Protein AF-A0A1E4HNL0-F1 (afdb_monomer_lite)

Secondary structure (DSSP, 8-state):
-PPEEEE---SSS---EEEESS--EEEEEEEEEEEEETTEEEEEEEEEEEEEE------TTS-----EEE----TT----------------

Foldseek 3Di:
DDWDWDWDDDPDDDIKTKTKPDDWDKDKDFDWDWDQDPVGIDTHTDDIDIDTDDPFAADPVRDGDMDMDTDDDPPPPPPPPPDPPPDDDDDD

Sequence (92 aa):
MSLRPFYMRKGRNGIVPGAWSQPGGLWCFPIQTVSQSEGGFERVYQSSAIFPHWHARGDDQGKWSVRIDWSFCPAHAHLGATSPRDGELAQV

Radius of gyration: 22.25 Å; chains: 1; bounding box: 46×51×54 Å

Structure (mmCIF, N/CA/C/O backbone):
data_AF-A0A1E4HNL0-F1
#
_entry.id   AF-A0A1E4HNL0-F1
#
loop_
_atom_site.group_PDB
_atom_site.id
_atom_site.type_symbol
_atom_site.label_atom_id
_atom_site.label_alt_id
_atom_site.label_comp_id
_atom_site.label_asym_id
_atom_site.label_entity_id
_atom_site.label_seq_id
_atom_site.pdbx_PDB_ins_code
_atom_site.Cartn_x
_atom_site.Cartn_y
_atom_site.Cartn_z
_atom_site.occupancy
_atom_site.B_iso_or_equiv
_atom_site.auth_seq_id
_atom_site.auth_comp_id
_atom_site.auth_asym_id
_atom_site.auth_atom_id
_atom_site.pdbx_PDB_model_num
ATOM 1 N N . MET A 1 1 ? -15.110 -9.253 15.969 1.00 46.28 1 MET A N 1
ATOM 2 C CA . MET A 1 1 ? -15.095 -8.340 14.804 1.00 4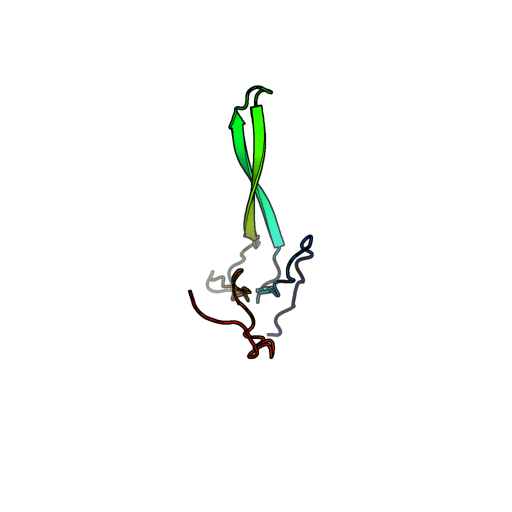6.28 1 MET A CA 1
ATOM 3 C C . MET A 1 1 ? -14.743 -9.132 13.557 1.00 46.28 1 MET A C 1
ATOM 5 O O . MET A 1 1 ? -13.730 -9.814 13.563 1.00 46.28 1 MET A O 1
ATOM 9 N N . SER A 1 2 ? -15.595 -9.094 12.532 1.00 53.19 2 SER A N 1
ATOM 10 C CA . SER A 1 2 ? -15.354 -9.761 11.245 1.00 53.19 2 SER A CA 1
ATOM 11 C C . SER A 1 2 ? -14.530 -8.836 10.342 1.00 53.19 2 SER A C 1
ATOM 13 O O . SER A 1 2 ? -14.917 -7.687 10.129 1.00 53.19 2 SER A O 1
ATOM 15 N N . LEU A 1 3 ? -13.381 -9.317 9.859 1.00 55.03 3 LEU A N 1
ATOM 16 C CA . LEU A 1 3 ? -12.546 -8.614 8.885 1.00 55.03 3 LEU A CA 1
ATOM 17 C C . LEU A 1 3 ? -13.260 -8.618 7.531 1.00 55.03 3 LEU A C 1
ATOM 19 O O . LEU A 1 3 ? -13.623 -9.683 7.032 1.00 55.03 3 LEU A O 1
ATOM 23 N N . ARG A 1 4 ? -13.464 -7.444 6.925 1.00 55.22 4 ARG A N 1
ATOM 24 C CA . ARG A 1 4 ? -14.026 -7.370 5.571 1.00 55.22 4 ARG A CA 1
ATOM 25 C C . ARG A 1 4 ? -12.892 -7.551 4.557 1.00 55.22 4 ARG A C 1
ATOM 27 O O . ARG A 1 4 ? -11.979 -6.726 4.551 1.00 55.22 4 ARG A O 1
ATOM 34 N N . PRO A 1 5 ? -12.924 -8.595 3.713 1.00 52.53 5 PRO A N 1
ATOM 35 C CA . PRO A 1 5 ? -11.933 -8.748 2.660 1.00 52.53 5 PRO A CA 1
ATOM 36 C C . PRO A 1 5 ? -12.130 -7.649 1.614 1.00 52.53 5 PRO A C 1
ATOM 38 O O . PRO A 1 5 ? -13.257 -7.365 1.202 1.00 52.53 5 PRO A O 1
ATOM 41 N N . PHE A 1 6 ? -11.031 -7.049 1.166 1.00 54.41 6 PHE A N 1
ATOM 42 C CA . PHE A 1 6 ? -11.016 -6.227 -0.037 1.00 54.41 6 PHE A CA 1
ATOM 43 C C . PHE A 1 6 ? -10.063 -6.859 -1.048 1.00 54.41 6 PHE A C 1
ATOM 45 O O . PHE A 1 6 ? -8.967 -7.301 -0.705 1.00 54.41 6 PHE A O 1
ATOM 52 N N . TYR A 1 7 ? -10.492 -6.923 -2.306 1.00 52.06 7 TYR A N 1
ATOM 53 C CA . TYR A 1 7 ? -9.729 -7.568 -3.365 1.00 52.06 7 TYR A CA 1
ATOM 54 C C . TYR A 1 7 ? -9.029 -6.516 -4.217 1.00 52.06 7 TYR A C 1
ATOM 56 O O . TYR A 1 7 ? -9.662 -5.700 -4.885 1.00 52.06 7 TYR A O 1
ATOM 64 N N . MET A 1 8 ? -7.700 -6.559 -4.221 1.00 48.88 8 MET A N 1
ATOM 65 C CA . MET A 1 8 ? -6.890 -5.764 -5.133 1.00 48.88 8 MET A CA 1
ATOM 66 C C . MET A 1 8 ? -7.014 -6.348 -6.550 1.00 48.88 8 MET A C 1
ATOM 68 O O . MET A 1 8 ? -6.542 -7.456 -6.808 1.00 48.88 8 MET A O 1
ATOM 72 N N . ARG A 1 9 ? -7.626 -5.622 -7.496 1.00 41.12 9 ARG A N 1
ATOM 73 C CA . ARG A 1 9 ? -7.563 -5.992 -8.921 1.00 41.12 9 ARG A CA 1
ATOM 74 C C . ARG A 1 9 ? -6.220 -5.534 -9.488 1.00 41.12 9 ARG A C 1
ATOM 76 O O . ARG A 1 9 ? -6.056 -4.354 -9.785 1.00 41.12 9 ARG A O 1
ATOM 83 N N . LYS A 1 10 ? -5.270 -6.456 -9.661 1.00 46.00 10 LYS A N 1
ATOM 84 C CA . LYS A 1 10 ? -3.986 -6.179 -10.324 1.00 46.00 10 LYS A CA 1
ATOM 85 C C . LYS A 1 10 ? -3.958 -6.761 -11.739 1.00 46.00 10 LYS A C 1
ATOM 87 O O . LYS A 1 10 ? -4.464 -7.851 -11.987 1.00 46.00 10 LYS A O 1
ATOM 92 N N . GLY A 1 11 ? -3.348 -6.025 -12.669 1.00 44.34 11 GLY A N 1
ATOM 93 C CA . GLY A 1 11 ? -3.003 -6.530 -13.994 1.00 44.34 11 GLY A CA 1
ATOM 94 C C . GLY A 1 11 ? -2.051 -7.732 -13.920 1.00 44.34 11 GLY A C 1
ATOM 95 O O . GLY A 1 11 ? -1.049 -7.704 -13.211 1.00 44.34 11 GLY A O 1
ATOM 96 N N . ARG A 1 12 ? -2.414 -8.773 -14.676 1.00 46.59 12 ARG A N 1
ATOM 97 C CA . ARG A 1 12 ? -1.675 -9.980 -15.096 1.00 46.59 12 ARG A CA 1
ATOM 98 C C . ARG A 1 12 ? -0.962 -10.893 -14.089 1.00 46.59 12 ARG A C 1
ATOM 100 O O . ARG A 1 12 ? -0.716 -12.005 -14.515 1.00 46.59 12 ARG A O 1
ATOM 107 N N . ASN A 1 13 ? -0.707 -10.571 -12.818 1.00 42.41 13 ASN A N 1
ATOM 108 C CA . ASN A 1 13 ? -0.139 -11.560 -11.876 1.00 42.41 13 ASN A CA 1
ATOM 109 C C . ASN A 1 13 ? -0.612 -11.356 -10.424 1.00 42.41 13 ASN A C 1
ATOM 111 O O . ASN A 1 13 ? -0.200 -10.396 -9.772 1.00 42.41 13 ASN A O 1
ATOM 115 N N . GLY A 1 14 ? -1.426 -12.303 -9.937 1.00 44.09 14 GLY A N 1
ATOM 116 C CA . GLY A 1 14 ? -1.733 -12.555 -8.522 1.00 44.09 14 GLY A CA 1
ATOM 117 C C . GLY A 1 14 ? -2.718 -11.588 -7.852 1.00 44.09 14 GLY A C 1
ATOM 118 O O . GLY A 1 14 ? -2.458 -10.393 -7.731 1.00 44.09 14 GLY A O 1
ATOM 119 N N . ILE A 1 15 ? -3.836 -12.121 -7.350 1.00 48.47 15 ILE A N 1
ATOM 120 C CA . ILE A 1 15 ? -4.663 -11.438 -6.346 1.00 48.47 15 ILE A CA 1
ATOM 121 C C . ILE A 1 15 ? -3.926 -11.574 -5.012 1.00 48.47 15 ILE A C 1
ATOM 123 O O . ILE A 1 15 ? -3.618 -12.689 -4.604 1.00 48.47 15 ILE A O 1
ATOM 127 N N . VAL A 1 16 ? -3.652 -10.457 -4.338 1.00 53.38 16 VAL A N 1
ATOM 128 C CA . VAL A 1 16 ? -3.202 -10.447 -2.940 1.00 53.38 16 VAL A CA 1
ATOM 129 C C . VAL A 1 16 ? -4.419 -10.124 -2.073 1.00 53.38 16 VAL A C 1
ATOM 131 O O . VAL A 1 16 ? -4.878 -8.977 -2.095 1.00 53.38 16 VAL A O 1
ATOM 134 N N . PRO A 1 17 ? -4.988 -11.100 -1.342 1.00 55.62 17 PRO A N 1
ATOM 135 C CA . PRO A 1 17 ? -5.948 -10.813 -0.291 1.00 55.62 17 PRO A CA 1
ATOM 136 C C . PRO A 1 17 ? -5.271 -9.971 0.794 1.00 55.62 17 PRO A C 1
ATOM 138 O O . PRO A 1 17 ? -4.311 -10.411 1.434 1.00 55.62 17 PRO A O 1
ATOM 141 N N . GLY A 1 18 ? -5.776 -8.754 0.981 1.00 63.09 18 GLY A N 1
ATOM 142 C CA . GLY A 1 18 ? -5.500 -7.925 2.146 1.00 63.09 18 GLY A CA 1
ATOM 143 C C . GLY A 1 18 ? -6.792 -7.735 2.932 1.00 63.09 18 GLY A C 1
ATOM 144 O O . GLY A 1 18 ? -7.853 -7.498 2.346 1.00 63.09 18 GLY A O 1
ATOM 145 N N . ALA A 1 19 ? -6.719 -7.855 4.253 1.00 75.44 19 ALA A N 1
ATOM 146 C CA . ALA A 1 19 ? -7.833 -7.537 5.134 1.00 75.44 19 ALA A CA 1
ATOM 147 C C . ALA A 1 19 ? -7.357 -6.629 6.269 1.00 75.44 19 ALA A C 1
ATOM 149 O O . ALA A 1 19 ? -6.240 -6.756 6.771 1.00 75.44 19 ALA A O 1
ATOM 150 N N . TRP A 1 20 ? -8.219 -5.709 6.687 1.00 86.88 20 TRP A N 1
ATOM 151 C CA . TRP A 1 20 ? -7.974 -4.856 7.844 1.00 86.88 20 TRP A CA 1
ATOM 152 C C . TRP A 1 20 ? -9.210 -4.758 8.726 1.00 86.88 20 TRP A C 1
ATOM 154 O O . TRP A 1 20 ? -10.351 -4.847 8.273 1.00 86.88 20 TRP A O 1
ATOM 164 N N . SER A 1 21 ? -8.952 -4.581 10.017 1.00 89.88 21 SER A N 1
ATOM 165 C CA . SER A 1 21 ? -9.976 -4.505 11.073 1.00 89.88 21 SER A CA 1
ATOM 166 C C . SER A 1 21 ? -10.753 -3.196 11.121 1.00 89.88 21 SER A C 1
ATOM 168 O O . SER A 1 21 ? -11.821 -3.165 11.726 1.00 89.88 21 SER A O 1
ATOM 170 N N . GLN A 1 22 ? -10.255 -2.146 10.469 1.00 89.06 22 GLN A N 1
ATOM 171 C CA . GLN A 1 22 ? -10.894 -0.835 10.409 1.00 89.06 22 GLN A CA 1
ATOM 172 C C . GLN A 1 22 ? -11.185 -0.457 8.954 1.00 89.06 22 GLN A C 1
ATOM 174 O O . GLN A 1 22 ? -10.320 -0.680 8.101 1.00 89.06 22 GLN A O 1
ATOM 179 N N . PRO A 1 23 ? -12.359 0.126 8.647 1.00 84.19 23 PRO A N 1
ATOM 180 C CA . PRO A 1 23 ? -12.638 0.640 7.313 1.00 84.19 23 PRO A CA 1
ATOM 181 C C . PRO A 1 23 ? -11.636 1.747 6.968 1.00 84.19 23 PRO A C 1
ATOM 183 O O . PRO A 1 23 ? -11.420 2.673 7.745 1.00 84.19 23 PRO A O 1
ATOM 186 N N . GLY A 1 24 ? -11.020 1.634 5.799 1.00 85.81 24 GLY A N 1
ATOM 187 C CA . GLY A 1 24 ? -9.998 2.547 5.305 1.00 85.81 24 GLY A CA 1
ATOM 188 C C . GLY A 1 24 ? -9.853 2.412 3.798 1.00 85.81 24 GLY A C 1
ATOM 189 O O . GLY A 1 24 ? -10.578 1.640 3.162 1.00 85.81 24 GLY A O 1
ATOM 190 N N . GLY A 1 25 ? -8.922 3.167 3.233 1.00 85.25 25 GLY A N 1
ATOM 191 C CA . GLY A 1 25 ? -8.618 3.125 1.811 1.00 85.25 25 GLY A CA 1
ATOM 192 C C . GLY A 1 25 ? -7.185 2.685 1.536 1.00 85.25 25 GLY A C 1
ATOM 193 O O . GLY A 1 25 ? -6.364 2.505 2.434 1.00 85.25 25 GLY A O 1
ATOM 194 N N . LEU A 1 26 ? -6.882 2.538 0.250 1.00 84.06 26 LEU A N 1
ATOM 195 C CA . LEU A 1 26 ? -5.561 2.182 -0.247 1.00 84.06 26 LEU A CA 1
ATOM 196 C C . LEU A 1 26 ? -5.155 3.186 -1.316 1.00 84.06 26 LEU A C 1
ATOM 198 O O . LEU A 1 26 ? -5.881 3.368 -2.294 1.00 84.06 26 LEU A O 1
ATOM 202 N N . TRP A 1 27 ? -4.007 3.826 -1.144 1.00 89.00 27 TRP A N 1
ATOM 203 C CA . TRP A 1 27 ? -3.399 4.620 -2.202 1.00 89.00 27 TRP A CA 1
ATOM 204 C C . TRP A 1 27 ? -2.335 3.806 -2.926 1.00 89.00 27 TRP A C 1
ATOM 206 O O . TRP A 1 27 ? -1.559 3.081 -2.301 1.00 89.00 27 TRP A O 1
ATOM 216 N N . CYS A 1 28 ? -2.298 3.948 -4.248 1.00 90.12 28 CYS A N 1
ATOM 217 C CA . CYS A 1 28 ? -1.365 3.248 -5.119 1.00 90.12 28 CYS A CA 1
ATOM 218 C C . CYS A 1 28 ? -0.692 4.265 -6.038 1.00 90.12 28 CYS A C 1
ATOM 220 O O . CYS A 1 28 ? -1.378 4.949 -6.798 1.00 90.12 28 CYS A O 1
ATOM 222 N N . PHE A 1 29 ? 0.637 4.341 -5.996 1.00 91.12 29 PHE A N 1
ATOM 223 C CA . PHE A 1 29 ? 1.412 5.275 -6.814 1.00 91.12 29 PHE A CA 1
ATOM 224 C C . PHE A 1 29 ? 2.468 4.524 -7.630 1.00 91.12 29 PHE A C 1
ATOM 226 O O . PHE A 1 29 ? 3.118 3.625 -7.088 1.00 91.12 29 PHE A O 1
ATOM 233 N N . PRO A 1 30 ? 2.682 4.874 -8.910 1.00 92.88 30 PRO A N 1
ATOM 234 C CA . PRO A 1 30 ? 3.740 4.262 -9.699 1.00 92.88 30 PRO A CA 1
ATOM 235 C C . PRO A 1 30 ? 5.107 4.803 -9.258 1.00 92.88 30 PRO A C 1
ATOM 237 O O . PRO A 1 30 ? 5.330 6.014 -9.235 1.00 92.88 30 PRO A O 1
ATOM 240 N N . ILE A 1 31 ? 6.042 3.905 -8.959 1.00 93.94 31 ILE A N 1
ATOM 241 C CA . ILE A 1 31 ? 7.462 4.230 -8.818 1.00 93.94 31 ILE A CA 1
ATOM 242 C C . ILE A 1 31 ? 8.077 4.106 -10.207 1.00 93.94 31 ILE A C 1
ATOM 244 O O . ILE A 1 31 ? 8.089 3.029 -10.813 1.00 93.94 31 ILE A O 1
ATOM 248 N N . GLN A 1 32 ? 8.561 5.232 -10.721 1.00 96.50 32 GLN A N 1
ATOM 249 C CA . GLN A 1 32 ? 9.135 5.319 -12.055 1.00 96.50 32 GLN A CA 1
ATOM 250 C C . GLN A 1 32 ? 10.488 6.011 -11.988 1.00 96.50 32 GLN A C 1
ATOM 252 O O . GLN A 1 32 ? 10.662 6.986 -11.259 1.00 96.50 32 GLN A O 1
ATOM 257 N N . THR A 1 33 ? 11.427 5.511 -12.776 1.00 95.94 33 THR A N 1
ATOM 258 C CA . THR A 1 33 ? 12.739 6.123 -12.980 1.00 95.94 33 THR A CA 1
ATOM 259 C C . THR A 1 33 ? 12.752 6.853 -14.310 1.00 95.94 33 THR A C 1
ATOM 261 O O . THR A 1 33 ? 12.093 6.426 -15.259 1.00 95.94 33 THR A O 1
ATOM 264 N N . VAL A 1 34 ? 13.525 7.929 -14.394 1.00 95.44 34 VAL A N 1
ATOM 265 C CA . VAL A 1 34 ? 13.859 8.540 -15.681 1.00 95.44 34 VAL A CA 1
ATOM 266 C C . VAL A 1 34 ? 15.091 7.827 -16.225 1.00 95.44 34 VAL A C 1
ATOM 268 O O . VAL A 1 34 ? 16.090 7.706 -15.518 1.00 95.44 34 VAL A O 1
ATOM 271 N N . SER A 1 35 ? 15.004 7.328 -17.453 1.00 93.25 35 SER A N 1
ATOM 272 C CA . SER A 1 35 ? 16.123 6.731 -18.180 1.00 93.25 35 SER A CA 1
ATOM 273 C C . SER A 1 35 ? 16.474 7.607 -19.377 1.00 93.25 35 SER A C 1
ATOM 275 O O . SER A 1 35 ? 15.579 8.198 -19.979 1.00 93.25 35 SER A O 1
ATOM 277 N N . GLN A 1 36 ? 17.763 7.708 -19.696 1.00 92.38 36 GLN A N 1
ATOM 278 C CA . GLN A 1 36 ? 18.253 8.392 -20.887 1.00 92.38 36 GLN A CA 1
ATOM 279 C C . GLN A 1 36 ? 18.744 7.351 -21.892 1.00 92.38 36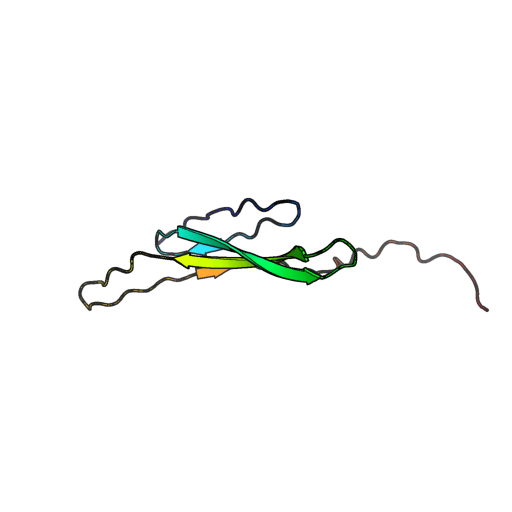 GLN A C 1
ATOM 281 O O . GLN A 1 36 ? 19.571 6.503 -21.553 1.00 92.38 36 GLN A O 1
ATOM 286 N N . SER A 1 37 ? 18.256 7.444 -23.123 1.00 86.31 37 SER A N 1
ATOM 287 C CA . SER A 1 37 ? 18.703 6.654 -24.268 1.00 86.31 37 SER A CA 1
ATOM 288 C C . SER A 1 37 ? 19.117 7.580 -25.419 1.00 86.31 37 SER A C 1
ATOM 290 O O . SER A 1 37 ? 18.992 8.804 -25.329 1.00 86.31 37 SER A O 1
ATOM 292 N N . GLU A 1 38 ? 19.595 7.006 -26.526 1.00 88.88 38 GLU A N 1
ATOM 293 C CA . GLU A 1 38 ? 19.825 7.743 -27.780 1.00 88.88 38 GLU A CA 1
ATOM 294 C C . GLU A 1 38 ? 18.538 8.420 -28.299 1.00 88.88 38 GLU A C 1
ATOM 296 O O . GLU A 1 38 ? 18.598 9.462 -28.947 1.00 88.88 38 GLU A O 1
ATOM 301 N N . GLY A 1 39 ? 17.365 7.883 -27.940 1.00 87.06 39 GLY A N 1
ATOM 302 C CA . GLY A 1 39 ? 16.049 8.438 -28.268 1.00 87.06 39 GLY A CA 1
ATOM 303 C C . GLY A 1 39 ? 15.549 9.539 -27.323 1.00 87.06 39 GLY A C 1
ATOM 304 O O . GLY A 1 39 ? 14.440 10.035 -27.517 1.00 87.06 39 GLY A O 1
ATOM 305 N N . GLY A 1 40 ? 16.330 9.936 -26.311 1.00 91.44 40 GLY A N 1
ATOM 306 C CA . GLY A 1 40 ? 15.955 10.957 -25.327 1.00 91.44 40 GLY A CA 1
ATOM 307 C C . GLY A 1 40 ? 15.608 10.386 -23.948 1.00 91.44 40 GLY A C 1
ATOM 308 O O . GLY A 1 40 ? 16.152 9.367 -23.529 1.00 91.44 40 GLY A O 1
ATOM 309 N N . PHE A 1 41 ? 14.748 11.083 -23.196 1.00 93.44 41 PHE A N 1
ATOM 310 C CA . PHE A 1 41 ? 14.355 10.680 -21.841 1.00 93.44 41 PHE A CA 1
ATOM 311 C C . PHE A 1 41 ? 13.029 9.924 -21.826 1.00 93.44 41 PHE A C 1
ATOM 313 O O . PHE A 1 41 ? 12.030 10.390 -22.372 1.00 93.44 41 PHE A O 1
ATOM 320 N N . GLU A 1 42 ? 12.993 8.817 -21.092 1.00 92.75 42 GLU A N 1
ATOM 321 C CA . GLU A 1 42 ? 11.806 7.981 -20.936 1.00 92.75 42 GLU A CA 1
ATOM 322 C C . GLU A 1 42 ? 11.486 7.734 -19.457 1.00 92.75 42 GLU A C 1
ATOM 324 O O . GLU A 1 42 ? 12.377 7.588 -18.615 1.00 92.75 42 GLU A O 1
ATOM 329 N N . ARG A 1 43 ? 10.190 7.652 -19.123 1.00 93.38 43 ARG A N 1
ATOM 330 C CA . ARG A 1 43 ? 9.735 7.162 -17.811 1.00 93.38 43 ARG A CA 1
ATOM 331 C C . ARG A 1 43 ? 9.629 5.644 -17.847 1.00 93.38 43 ARG A C 1
ATOM 333 O O . ARG A 1 43 ? 8.721 5.098 -18.468 1.00 93.38 43 ARG A O 1
ATOM 340 N N . VAL A 1 44 ? 10.481 4.972 -17.086 1.00 93.69 44 VAL A N 1
ATOM 341 C CA . VAL A 1 44 ? 10.467 3.515 -16.936 1.00 93.69 44 VAL A CA 1
ATOM 342 C C . VAL A 1 44 ? 9.758 3.151 -15.636 1.00 93.69 44 VAL A C 1
ATOM 344 O O . VAL A 1 44 ? 10.134 3.616 -14.560 1.00 93.69 44 VAL A O 1
ATOM 347 N N . TYR A 1 45 ? 8.701 2.342 -15.722 1.00 93.50 45 TYR A N 1
ATOM 348 C CA . TYR A 1 45 ? 8.014 1.811 -14.544 1.00 93.50 45 TYR A CA 1
ATOM 349 C C . TYR A 1 45 ? 8.870 0.738 -13.865 1.00 93.50 45 TYR A C 1
ATOM 351 O O . TYR A 1 45 ? 9.308 -0.199 -14.522 1.00 93.50 45 TYR A O 1
ATOM 359 N N . GLN A 1 46 ? 9.063 0.858 -12.552 1.00 93.38 46 GLN A N 1
ATOM 360 C CA . GLN A 1 46 ? 9.858 -0.088 -11.764 1.00 93.38 46 GLN A CA 1
ATOM 361 C C . GLN A 1 46 ? 8.982 -0.893 -10.807 1.00 93.38 46 GLN A C 1
ATOM 363 O O . GLN A 1 46 ? 9.114 -2.109 -10.680 1.00 93.38 46 GLN A O 1
ATOM 368 N N . SER A 1 47 ? 8.061 -0.218 -10.120 1.00 92.06 47 SER A N 1
ATOM 369 C CA . SER A 1 47 ? 7.192 -0.840 -9.123 1.00 92.06 47 SER A CA 1
ATOM 370 C C . SER A 1 47 ? 6.004 0.062 -8.775 1.00 92.06 47 SER A C 1
ATOM 372 O O . SER A 1 47 ? 5.830 1.140 -9.340 1.00 92.06 47 SER A O 1
ATOM 374 N N . SER A 1 48 ? 5.144 -0.392 -7.863 1.00 90.00 48 SER A N 1
ATOM 375 C CA . SER A 1 48 ? 4.068 0.421 -7.289 1.00 90.00 48 SER A CA 1
ATOM 376 C C . SER A 1 48 ? 4.263 0.520 -5.785 1.00 90.00 48 SER A C 1
ATOM 378 O O . SER A 1 48 ? 4.465 -0.501 -5.128 1.00 90.00 48 SER A O 1
ATOM 380 N N . ALA A 1 49 ? 4.154 1.728 -5.244 1.00 89.25 49 ALA A N 1
ATOM 381 C CA . ALA A 1 49 ? 4.049 1.942 -3.811 1.00 89.25 49 ALA A CA 1
ATOM 382 C C . ALA A 1 49 ? 2.585 1.801 -3.379 1.00 89.25 49 ALA A C 1
ATOM 384 O O . ALA A 1 49 ? 1.693 2.351 -4.029 1.00 89.25 49 ALA A O 1
ATOM 385 N N . ILE A 1 50 ? 2.350 1.073 -2.287 1.00 86.81 50 ILE A N 1
ATOM 386 C CA . ILE A 1 50 ? 1.018 0.793 -1.746 1.00 86.81 50 ILE A CA 1
ATOM 387 C C . ILE A 1 50 ? 0.947 1.352 -0.324 1.00 86.81 50 ILE A C 1
ATOM 389 O O . ILE A 1 50 ? 1.714 0.929 0.539 1.00 86.81 50 ILE A O 1
ATOM 393 N N . PHE A 1 51 ? 0.020 2.277 -0.080 1.00 89.25 51 PHE A N 1
ATOM 394 C CA . PHE A 1 51 ? -0.150 2.959 1.205 1.00 89.25 51 PHE A CA 1
ATOM 395 C C . PHE A 1 51 ? -1.579 2.786 1.731 1.00 89.25 51 PHE A C 1
ATOM 397 O O . PHE A 1 51 ? -2.501 3.453 1.248 1.00 89.25 51 PHE A O 1
ATOM 404 N N . PRO A 1 52 ? -1.799 1.893 2.709 1.00 88.50 52 PRO A N 1
ATOM 405 C CA . PRO A 1 52 ? -3.045 1.864 3.463 1.00 88.50 52 PRO A CA 1
ATOM 406 C C . PRO A 1 52 ? -3.226 3.177 4.227 1.00 88.50 52 PRO A C 1
ATOM 408 O O . PRO A 1 52 ? -2.279 3.658 4.852 1.00 88.50 52 PRO A O 1
ATOM 411 N N . HIS A 1 53 ? -4.426 3.751 4.196 1.00 89.50 53 HIS A N 1
ATOM 412 C CA . HIS A 1 53 ? -4.732 4.976 4.930 1.00 89.50 53 HIS A CA 1
ATOM 413 C C . HIS A 1 53 ? -6.081 4.883 5.643 1.00 89.50 53 HIS A C 1
ATOM 415 O O . HIS A 1 53 ? -7.036 4.268 5.158 1.00 89.50 53 HIS A O 1
ATOM 421 N N . TRP A 1 54 ? 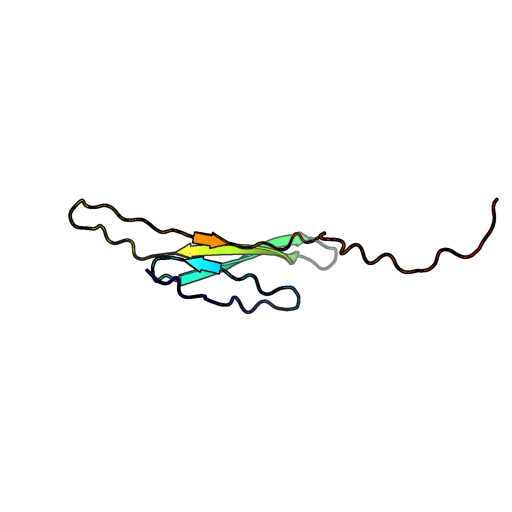-6.162 5.546 6.794 1.00 92.56 54 TRP A N 1
ATOM 422 C CA . TRP A 1 54 ? -7.357 5.617 7.626 1.00 92.56 54 TRP A CA 1
ATOM 423 C C . TRP A 1 54 ? -7.544 7.035 8.152 1.00 92.56 54 TRP A C 1
ATOM 425 O O . TRP A 1 54 ? -6.575 7.720 8.478 1.00 92.56 54 TRP A O 1
ATOM 435 N N . HIS A 1 55 ? -8.799 7.441 8.320 1.00 91.00 55 HIS A N 1
ATOM 436 C CA . HIS A 1 55 ? -9.138 8.553 9.201 1.00 91.00 55 HIS A CA 1
ATOM 437 C C . HIS A 1 55 ? -9.144 8.027 10.642 1.00 91.00 55 HIS A C 1
ATOM 439 O O . HIS A 1 55 ? -10.163 7.540 11.129 1.00 91.00 55 HIS A O 1
ATOM 445 N N . ALA A 1 56 ? -7.982 8.047 11.296 1.00 91.88 56 ALA A N 1
ATOM 446 C CA . ALA A 1 56 ? -7.832 7.529 12.652 1.00 91.88 56 ALA A CA 1
ATOM 447 C C . ALA A 1 56 ? -8.632 8.375 13.655 1.00 91.88 56 ALA A C 1
ATOM 449 O O . ALA A 1 56 ? -8.442 9.588 13.751 1.00 91.88 56 ALA A O 1
ATOM 450 N N . ARG A 1 57 ? -9.517 7.725 14.418 1.00 92.25 57 ARG A N 1
ATOM 451 C CA . ARG A 1 57 ? -10.285 8.343 15.505 1.00 92.25 57 ARG A CA 1
ATOM 452 C C . ARG A 1 57 ? -10.062 7.557 16.788 1.00 92.25 57 ARG A C 1
ATOM 454 O O . ARG A 1 57 ? -10.303 6.354 16.806 1.00 92.25 57 ARG A O 1
ATOM 461 N N . GLY A 1 58 ? -9.599 8.242 17.829 1.00 93.31 58 GLY A N 1
ATOM 462 C CA . GLY A 1 58 ? -9.397 7.638 19.141 1.00 93.31 58 GLY A CA 1
ATOM 463 C C . GLY A 1 58 ? -10.706 7.167 19.778 1.00 93.31 58 GLY A C 1
ATOM 464 O O . GLY A 1 58 ? -11.767 7.740 19.519 1.00 93.31 58 GLY A O 1
ATOM 465 N N . ASP A 1 59 ? -10.608 6.128 20.599 1.00 92.12 59 ASP A N 1
ATOM 466 C CA . ASP A 1 59 ? -11.639 5.719 21.552 1.00 92.12 59 ASP A CA 1
ATOM 467 C C . ASP A 1 59 ? -11.721 6.687 22.751 1.00 92.12 59 ASP A C 1
ATOM 469 O O . ASP A 1 59 ? -11.092 7.748 22.759 1.00 92.12 59 ASP A O 1
ATOM 473 N N . ASP A 1 60 ? -12.475 6.315 23.787 1.00 95.38 60 ASP A N 1
ATOM 474 C CA . ASP A 1 60 ? -12.639 7.114 25.010 1.00 95.38 60 ASP A CA 1
ATOM 475 C C . ASP A 1 60 ? -11.323 7.322 25.790 1.00 95.38 60 ASP A C 1
ATOM 477 O O . ASP A 1 60 ? -11.243 8.192 26.656 1.00 95.38 60 ASP A O 1
ATOM 481 N N . GLN A 1 61 ? -10.269 6.557 25.479 1.00 96.12 61 GLN A N 1
ATOM 482 C CA . GLN A 1 61 ? -8.912 6.736 26.012 1.00 96.12 61 GLN A CA 1
ATOM 483 C C . GLN A 1 61 ? -7.987 7.476 25.032 1.00 96.12 61 GLN A C 1
ATOM 485 O O . GLN A 1 61 ? -6.783 7.578 25.277 1.00 96.12 61 GLN A O 1
ATOM 490 N N . GLY A 1 62 ? -8.517 7.957 23.906 1.00 94.50 62 GLY A N 1
ATOM 491 C CA . GLY A 1 62 ? -7.750 8.596 22.841 1.00 94.50 62 GLY A CA 1
ATOM 492 C C . GLY A 1 62 ? -6.896 7.625 22.023 1.00 94.50 62 GLY A C 1
ATOM 493 O O . GLY A 1 62 ? -5.995 8.068 21.309 1.00 94.50 62 GLY A O 1
ATOM 494 N N . LYS A 1 63 ? -7.142 6.312 22.102 1.00 95.94 63 LYS A N 1
ATOM 495 C CA . LYS A 1 63 ? -6.347 5.297 21.399 1.00 95.94 63 LYS A CA 1
ATOM 496 C C . LYS A 1 63 ? -7.021 4.869 20.107 1.00 95.94 63 LYS A C 1
ATOM 498 O O . LYS A 1 63 ? -8.229 4.680 20.043 1.00 95.94 63 LYS A O 1
ATOM 503 N N . TRP A 1 64 ? -6.218 4.653 19.073 1.00 95.31 64 TRP A N 1
ATOM 504 C CA . TRP A 1 64 ? -6.668 4.057 17.821 1.00 95.31 64 TRP A CA 1
ATOM 505 C C . TRP A 1 64 ? -5.723 2.930 17.424 1.00 95.31 64 TRP A C 1
ATOM 507 O O . TRP A 1 64 ? -4.507 3.039 17.583 1.00 95.31 64 TRP A O 1
ATOM 517 N N . SER A 1 65 ? -6.283 1.836 16.918 1.00 94.25 65 SER A N 1
ATOM 518 C CA . SER A 1 65 ? -5.505 0.696 16.449 1.00 94.25 65 SER A CA 1
ATOM 519 C C . SER A 1 65 ? -6.156 0.046 15.235 1.00 94.25 65 SER A C 1
ATOM 521 O O . SER A 1 65 ? -7.381 0.043 15.075 1.00 94.25 65 SER A O 1
ATOM 523 N N . VAL A 1 66 ? -5.312 -0.535 14.387 1.00 93.19 66 VAL A N 1
ATOM 524 C CA . VAL A 1 66 ? -5.729 -1.354 13.257 1.00 93.19 66 VAL A CA 1
ATOM 525 C C . VAL A 1 66 ? -4.836 -2.584 13.170 1.00 93.19 66 VAL A C 1
ATOM 527 O O . VAL A 1 66 ? -3.611 -2.505 13.197 1.00 93.19 66 VAL A O 1
ATOM 530 N N . ARG A 1 67 ? -5.468 -3.746 13.057 1.00 91.50 67 ARG A N 1
ATOM 531 C CA . ARG A 1 67 ? -4.844 -4.975 12.576 1.00 91.50 67 ARG A CA 1
ATOM 532 C C . ARG A 1 67 ? -4.915 -5.029 11.058 1.00 91.50 67 ARG A C 1
ATOM 534 O O . ARG A 1 67 ? -5.994 -4.794 10.500 1.00 91.50 67 ARG A O 1
ATOM 541 N N . ILE A 1 68 ? -3.790 -5.377 10.442 1.00 87.62 68 ILE A N 1
ATOM 542 C CA . ILE A 1 68 ? -3.660 -5.572 9.005 1.00 87.62 68 IL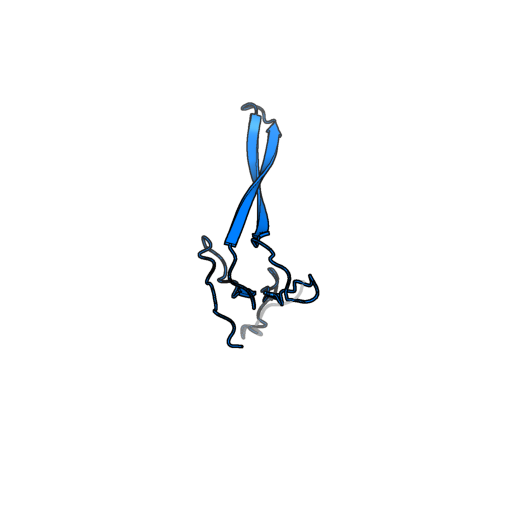E A CA 1
ATOM 543 C C . ILE A 1 68 ? -3.115 -6.977 8.748 1.00 87.62 68 ILE A C 1
ATOM 545 O O . ILE A 1 68 ? -2.043 -7.320 9.243 1.00 87.62 68 ILE A O 1
ATOM 549 N N . ASP A 1 69 ? -3.844 -7.771 7.973 1.00 85.06 69 ASP A N 1
ATOM 550 C CA . ASP A 1 69 ? -3.466 -9.127 7.588 1.00 85.06 69 ASP A CA 1
ATOM 551 C C . ASP A 1 69 ? -3.146 -9.129 6.083 1.00 85.06 69 ASP A C 1
ATOM 553 O O . ASP A 1 69 ? -4.002 -8.824 5.246 1.00 85.06 69 ASP A O 1
ATOM 557 N N . TRP A 1 70 ? -1.887 -9.429 5.747 1.00 78.69 70 TRP A N 1
ATOM 558 C CA . TRP A 1 70 ? -1.377 -9.453 4.373 1.00 78.69 70 TRP A CA 1
ATOM 559 C C . TRP A 1 70 ? -0.891 -10.849 4.019 1.00 78.69 70 TRP A C 1
ATOM 561 O O . TRP A 1 70 ? -0.214 -11.501 4.812 1.00 78.69 70 TRP A O 1
ATOM 571 N N . SER A 1 71 ? -1.178 -11.268 2.792 1.00 74.31 71 SER A N 1
ATOM 572 C CA . SER A 1 71 ? -0.615 -12.483 2.213 1.00 74.31 71 SER A CA 1
ATOM 573 C C . SER A 1 71 ? 0.172 -12.128 0.958 1.00 74.31 71 SER A C 1
ATOM 575 O O . SER A 1 71 ? -0.356 -11.543 0.020 1.00 74.31 71 SER A O 1
ATOM 577 N N . PHE A 1 72 ? 1.460 -12.452 0.935 1.00 73.00 72 PHE A N 1
ATOM 578 C CA . PHE A 1 72 ? 2.298 -12.228 -0.237 1.00 73.00 72 PHE A CA 1
ATOM 579 C C . PHE A 1 72 ? 2.638 -13.578 -0.852 1.00 73.00 72 PHE A C 1
ATOM 581 O O . PHE A 1 72 ? 3.165 -14.452 -0.169 1.00 73.00 72 PHE A O 1
ATOM 588 N N . CYS A 1 73 ? 2.368 -13.745 -2.144 1.00 67.25 73 CYS A N 1
ATOM 589 C CA . CYS A 1 73 ? 2.970 -14.831 -2.904 1.00 67.25 73 CYS A CA 1
ATOM 590 C C . CYS A 1 73 ? 4.402 -14.412 -3.263 1.00 67.25 73 CYS A C 1
ATOM 592 O O . CYS A 1 73 ? 4.572 -13.389 -3.935 1.00 67.25 73 CYS A O 1
ATOM 594 N N . PRO A 1 74 ? 5.437 -15.157 -2.845 1.00 63.19 74 PRO A N 1
ATOM 595 C CA . PRO A 1 74 ? 6.791 -14.901 -3.310 1.00 63.19 74 PRO A CA 1
ATOM 596 C C . PRO A 1 74 ? 6.840 -15.019 -4.836 1.00 63.19 74 PRO A C 1
ATOM 598 O O . PRO A 1 74 ? 6.329 -15.984 -5.401 1.00 63.19 74 PRO A O 1
ATOM 601 N N . ALA A 1 75 ? 7.496 -14.068 -5.507 1.00 59.12 75 ALA A N 1
ATOM 602 C CA . ALA A 1 75 ? 7.642 -14.062 -6.969 1.00 59.12 75 ALA A CA 1
ATOM 603 C C . ALA A 1 75 ? 8.435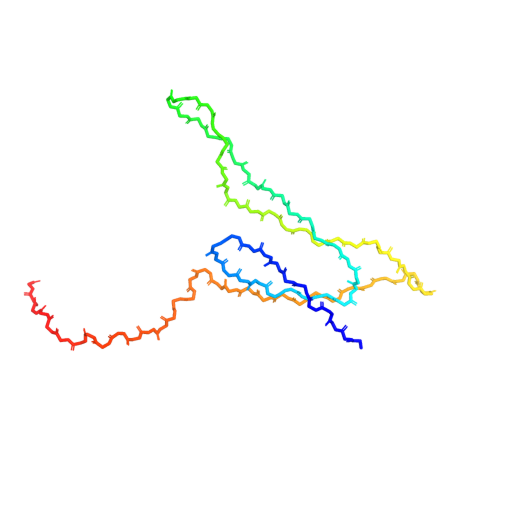 -15.272 -7.516 1.00 59.12 75 ALA A C 1
ATOM 605 O O . ALA A 1 75 ? 8.438 -15.515 -8.717 1.00 59.12 75 ALA A O 1
ATOM 606 N N . HIS A 1 76 ? 9.070 -16.041 -6.628 1.00 52.19 76 HIS A N 1
ATOM 607 C CA . HIS A 1 76 ? 9.849 -17.245 -6.907 1.00 52.19 76 HIS A CA 1
ATOM 608 C C . HIS A 1 76 ? 9.405 -18.430 -6.033 1.00 52.19 76 HIS A C 1
ATOM 610 O O . HIS A 1 76 ? 10.211 -19.273 -5.645 1.00 52.19 76 HIS A O 1
ATOM 616 N N . ALA A 1 77 ? 8.111 -18.532 -5.717 1.00 49.88 77 ALA A N 1
ATOM 617 C CA . ALA A 1 77 ? 7.550 -19.826 -5.346 1.00 49.88 77 ALA A CA 1
ATOM 618 C C . ALA A 1 77 ? 7.551 -20.705 -6.607 1.00 49.88 77 ALA A C 1
ATOM 620 O O . ALA A 1 77 ? 6.544 -20.815 -7.304 1.00 49.88 77 ALA A O 1
ATOM 621 N N . HIS A 1 78 ? 8.714 -21.267 -6.950 1.00 43.06 78 HIS A N 1
ATOM 622 C CA . HIS A 1 78 ? 8.800 -22.345 -7.920 1.00 43.06 78 HIS A CA 1
ATOM 623 C C . HIS A 1 78 ? 7.968 -23.472 -7.314 1.00 43.06 78 HIS A C 1
ATOM 625 O O . HIS A 1 78 ? 8.393 -24.139 -6.373 1.00 43.06 78 HIS A O 1
ATOM 631 N N . LEU A 1 79 ? 6.726 -23.616 -7.779 1.00 48.34 79 LEU A N 1
ATOM 632 C CA . LEU A 1 79 ? 5.952 -24.811 -7.508 1.00 48.34 79 LEU A CA 1
ATOM 633 C C . LEU A 1 79 ? 6.850 -25.960 -7.960 1.00 48.34 79 LEU A C 1
ATOM 635 O O . LEU A 1 79 ? 7.247 -26.023 -9.127 1.00 48.34 79 LEU A O 1
ATOM 639 N N . GLY A 1 80 ? 7.251 -26.801 -7.012 1.00 47.12 80 GLY A N 1
ATOM 640 C CA . GLY A 1 80 ? 7.846 -28.092 -7.297 1.00 47.12 80 GLY A CA 1
ATOM 641 C C . GLY A 1 80 ? 6.803 -28.931 -8.019 1.00 47.12 80 GLY A C 1
ATOM 642 O O . GLY A 1 80 ? 6.118 -29.738 -7.408 1.00 47.12 80 GLY A O 1
ATOM 643 N N . ALA A 1 81 ? 6.641 -28.691 -9.314 1.00 41.16 81 ALA A N 1
ATOM 644 C CA . ALA A 1 81 ? 6.131 -29.676 -10.235 1.00 41.16 81 ALA A CA 1
ATOM 645 C C . ALA A 1 81 ? 7.371 -30.406 -10.742 1.00 41.16 81 ALA A C 1
ATOM 647 O O . ALA A 1 81 ? 8.045 -29.959 -11.669 1.00 41.16 81 ALA A O 1
ATOM 648 N N . THR A 1 82 ? 7.706 -31.503 -10.070 1.00 41.62 82 THR A N 1
ATOM 649 C CA . THR A 1 82 ? 8.502 -32.571 -10.661 1.00 41.62 82 THR A CA 1
ATOM 650 C C . THR A 1 82 ? 7.819 -32.965 -11.970 1.00 41.62 82 THR A C 1
ATOM 652 O O . THR A 1 82 ? 6.805 -33.658 -11.987 1.00 41.62 82 THR A O 1
ATOM 655 N N . SER A 1 83 ? 8.324 -32.449 -13.088 1.00 37.25 83 SER A N 1
ATOM 656 C CA . SER A 1 83 ? 7.958 -32.962 -14.401 1.00 37.25 83 SER A CA 1
ATOM 657 C C . SER A 1 83 ? 8.627 -34.331 -14.539 1.00 37.25 83 SER A C 1
ATOM 659 O O . SER A 1 83 ? 9.851 -34.386 -14.422 1.00 37.25 83 SER A O 1
ATOM 661 N N . PRO A 1 84 ? 7.891 -35.427 -14.800 1.00 43.41 84 PRO A N 1
ATOM 662 C CA . PRO A 1 84 ? 8.501 -36.718 -15.079 1.00 43.41 84 PRO A CA 1
ATOM 663 C C . PRO A 1 84 ? 9.141 -36.655 -16.468 1.00 43.41 84 PRO A C 1
ATOM 665 O O . PRO A 1 84 ? 8.507 -36.927 -17.485 1.00 43.41 84 PRO A O 1
ATOM 668 N N . ARG A 1 85 ? 10.396 -36.215 -16.507 1.00 41.62 85 ARG A N 1
ATOM 669 C CA . ARG A 1 85 ? 11.334 -36.451 -17.606 1.00 41.62 85 ARG A CA 1
ATOM 670 C C . ARG A 1 85 ? 12.699 -36.794 -17.018 1.00 41.62 85 ARG A C 1
ATOM 672 O O . ARG A 1 85 ? 13.696 -36.159 -17.330 1.00 41.62 85 ARG A O 1
ATOM 679 N N . ASP A 1 86 ? 12.704 -37.806 -16.155 1.00 42.50 86 ASP A N 1
ATOM 680 C CA . ASP A 1 86 ? 13.863 -38.680 -16.034 1.00 42.50 86 ASP A CA 1
ATOM 681 C C . ASP A 1 86 ? 13.788 -39.656 -17.211 1.00 42.50 86 ASP A C 1
ATOM 683 O O . ASP A 1 86 ? 12.901 -40.509 -17.274 1.00 42.50 86 ASP A O 1
ATOM 687 N N . GLY A 1 87 ? 14.676 -39.470 -18.183 1.00 41.25 87 GLY A N 1
ATOM 688 C CA . GLY A 1 87 ? 14.819 -40.349 -19.337 1.00 41.25 87 GLY A CA 1
ATOM 689 C C . GLY A 1 87 ? 15.647 -39.700 -20.441 1.00 41.25 87 GLY A C 1
ATOM 690 O O . GLY A 1 87 ? 15.093 -38.924 -21.210 1.00 41.25 87 GLY A O 1
ATOM 691 N N . GLU A 1 88 ? 16.933 -40.081 -20.512 1.00 34.47 88 GLU A N 1
ATOM 692 C CA . GLU A 1 88 ? 17.866 -39.887 -21.646 1.00 34.47 88 GLU A CA 1
ATOM 693 C C . GLU A 1 88 ? 18.274 -38.418 -21.951 1.00 34.47 88 GLU A C 1
ATOM 695 O O . GLU A 1 88 ? 17.438 -37.548 -22.134 1.00 34.47 88 GLU A O 1
ATOM 700 N N . LEU A 1 89 ? 19.553 -38.016 -22.023 1.00 34.06 89 LEU A N 1
ATOM 701 C CA . LEU A 1 89 ? 20.659 -38.596 -22.792 1.00 34.06 89 LEU A CA 1
ATOM 702 C C . LEU A 1 89 ? 22.046 -38.210 -22.218 1.00 34.06 89 LEU A C 1
ATOM 704 O O . LEU A 1 89 ? 22.298 -37.062 -21.867 1.00 34.06 89 LEU A O 1
ATOM 708 N N . ALA A 1 90 ? 22.908 -39.230 -22.178 1.00 31.77 90 ALA A N 1
ATOM 709 C CA . ALA A 1 90 ? 24.367 -39.299 -22.333 1.00 31.77 90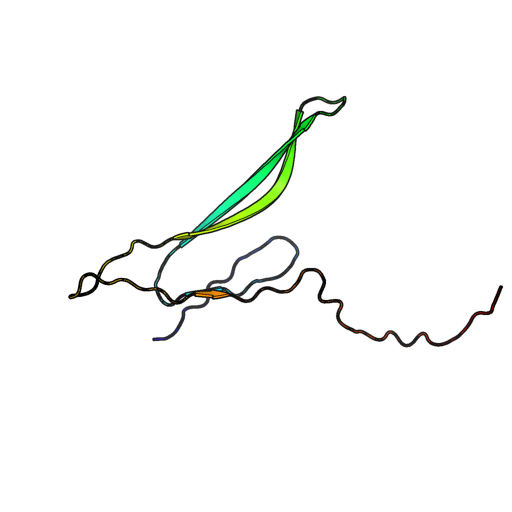 ALA A CA 1
ATOM 710 C C . ALA A 1 90 ? 25.264 -38.039 -22.209 1.00 31.77 90 ALA A C 1
ATOM 712 O O . ALA A 1 90 ? 25.216 -37.120 -23.016 1.00 31.77 90 ALA A O 1
ATOM 713 N N . GLN A 1 91 ? 26.184 -38.137 -21.239 1.00 34.19 91 GLN A N 1
ATOM 714 C CA . GLN A 1 91 ? 27.648 -37.964 -21.344 1.00 34.19 91 GLN A CA 1
ATOM 715 C C . GLN A 1 91 ? 28.209 -37.233 -22.581 1.00 34.19 91 GLN A C 1
ATOM 717 O O . GLN A 1 91 ? 28.116 -37.768 -23.685 1.00 34.19 91 GLN A O 1
ATOM 722 N N . VAL A 1 92 ? 28.962 -36.150 -22.335 1.00 35.91 92 VAL A N 1
ATOM 723 C CA . VAL A 1 92 ? 30.328 -35.926 -22.862 1.00 35.91 92 VAL A CA 1
ATOM 724 C C . VAL A 1 92 ? 31.144 -35.205 -21.792 1.00 35.91 92 VAL A C 1
ATOM 726 O O . VAL A 1 92 ? 30.576 -34.278 -21.171 1.00 35.91 92 VAL A O 1
#

pLDDT: mean 72.29, std 22.13, range [31.77, 96.5]